Protein AF-A0A6I6S567-F1 (afdb_monomer_lite)

pLDDT: mean 81.54, std 12.17, range [40.81, 93.62]

Radius of gyration: 16.01 Å; chains: 1; bounding box: 32×30×41 Å

Foldseek 3Di:
DAEDFDDPPPDPPVNVVVQCVVCVVHDPLRCLCVPCLVVQGLVVCRVVGDNDDDYDDSVSVVVSVVVSCVVVVDDPVNVVVVVVVPPPPD

Secondary structure (DSSP, 8-state):
-B------PPPPHHHHHHHHHH-TT--HHHHHHHHHGGG--GGGGGGGS-SSSSBPP-HHHHHHHHHHHHHH---HHHHHHHHHHSTT--

Structure (mmCIF, N/CA/C/O backbone):
data_AF-A0A6I6S567-F1
#
_entry.id   AF-A0A6I6S567-F1
#
loop_
_atom_site.group_PDB
_atom_site.id
_atom_site.type_symbol
_atom_site.label_atom_id
_atom_site.label_alt_id
_atom_site.label_comp_id
_atom_site.label_asym_id
_atom_site.label_entity_id
_atom_site.label_seq_id
_atom_site.pdbx_PDB_ins_code
_atom_site.Cartn_x
_atom_site.Cartn_y
_atom_site.Cartn_z
_atom_site.occupancy
_atom_site.B_iso_or_equiv
_atom_site.auth_seq_id
_atom_site.auth_comp_id
_atom_site.auth_asym_id
_atom_site.auth_atom_id
_atom_site.pdbx_PDB_model_num
ATOM 1 N N . MET A 1 1 ? 16.570 0.586 -12.558 1.00 82.44 1 MET A N 1
ATOM 2 C CA . MET A 1 1 ? 15.608 -0.482 -12.215 1.00 82.44 1 MET A CA 1
ATOM 3 C C . MET A 1 1 ? 14.461 -0.391 -13.211 1.00 82.44 1 MET A C 1
ATOM 5 O O . MET A 1 1 ? 14.249 0.715 -13.679 1.00 82.44 1 MET A O 1
ATOM 9 N N . SER A 1 2 ? 13.785 -1.482 -13.563 1.00 89.00 2 SER A N 1
ATOM 10 C CA . SER A 1 2 ? 12.637 -1.508 -14.488 1.00 89.00 2 SER A CA 1
ATOM 11 C C . SER A 1 2 ? 11.376 -1.964 -13.752 1.00 89.00 2 SER A C 1
ATOM 13 O O . SER A 1 2 ? 11.475 -2.761 -12.816 1.00 89.00 2 SER A O 1
ATOM 15 N N . VAL A 1 3 ? 10.204 -1.463 -14.146 1.00 87.81 3 VAL A N 1
ATOM 16 C CA . VAL A 1 3 ? 8.927 -1.980 -13.634 1.00 87.81 3 VAL A CA 1
ATOM 17 C C . VAL A 1 3 ? 8.586 -3.236 -14.411 1.00 87.81 3 VAL A C 1
ATOM 19 O O . VAL A 1 3 ? 8.572 -3.243 -15.639 1.00 87.81 3 VAL A O 1
ATOM 22 N N . GLN A 1 4 ? 8.334 -4.306 -13.676 1.00 81.31 4 GLN A N 1
ATOM 23 C CA . GLN A 1 4 ? 7.726 -5.507 -14.213 1.00 81.31 4 GLN A CA 1
ATOM 24 C C . GLN A 1 4 ? 6.313 -5.513 -13.643 1.00 81.31 4 GLN A C 1
ATOM 26 O O . GLN A 1 4 ? 6.209 -5.625 -12.423 1.00 81.31 4 GLN A O 1
ATOM 31 N N . PRO A 1 5 ? 5.266 -5.323 -14.466 1.00 67.25 5 PRO A N 1
ATOM 32 C CA . PRO A 1 5 ? 3.896 -5.359 -13.983 1.00 67.25 5 PRO A CA 1
ATOM 33 C C . PRO A 1 5 ? 3.663 -6.707 -13.311 1.00 67.25 5 PRO A C 1
ATOM 35 O O . PRO A 1 5 ? 3.729 -7.760 -13.950 1.00 67.25 5 PRO A O 1
ATOM 38 N N . VAL A 1 6 ? 3.498 -6.683 -11.994 1.00 66.56 6 VAL A N 1
ATOM 39 C CA . VAL A 1 6 ? 3.085 -7.852 -11.233 1.00 66.56 6 VAL A CA 1
ATOM 40 C C . VAL A 1 6 ? 1.626 -7.613 -10.925 1.00 66.56 6 VAL A C 1
ATOM 42 O O . VAL A 1 6 ? 1.310 -6.703 -10.161 1.00 66.56 6 VAL A O 1
ATOM 45 N N . GLU A 1 7 ? 0.755 -8.441 -11.502 1.00 63.69 7 GLU A N 1
ATOM 46 C CA . GLU A 1 7 ? -0.645 -8.510 -11.087 1.00 63.69 7 GLU A CA 1
ATOM 47 C C . GLU A 1 7 ? -0.679 -8.515 -9.557 1.00 63.69 7 GLU A C 1
ATOM 49 O O . GLU A 1 7 ? 0.032 -9.334 -8.953 1.00 63.69 7 GLU A O 1
ATOM 54 N N . PRO A 1 8 ? -1.408 -7.589 -8.906 1.00 63.72 8 PRO A N 1
ATOM 55 C CA . PRO A 1 8 ? -1.435 -7.517 -7.459 1.00 63.72 8 PRO A CA 1
ATOM 56 C C . PRO A 1 8 ? -1.934 -8.862 -6.936 1.00 63.72 8 PRO A C 1
ATOM 58 O O . PRO A 1 8 ? -3.123 -9.158 -6.978 1.00 63.72 8 PRO A O 1
ATOM 61 N N . GLY A 1 9 ? -0.990 -9.703 -6.499 1.00 67.12 9 GLY A N 1
ATOM 62 C CA . GLY A 1 9 ? -1.295 -11.073 -6.118 1.00 67.12 9 GLY A CA 1
ATOM 63 C C . GLY A 1 9 ? -2.395 -11.068 -5.071 1.00 67.12 9 GLY A C 1
ATOM 64 O O . GLY A 1 9 ? -2.308 -10.316 -4.093 1.00 67.12 9 GLY A O 1
ATOM 65 N N . GLU A 1 10 ? -3.432 -11.875 -5.299 1.00 76.19 10 GLU A N 1
ATOM 66 C CA . GLU A 1 10 ? -4.549 -11.978 -4.371 1.00 76.19 10 GLU A CA 1
ATOM 67 C C . GLU A 1 10 ? -4.016 -12.231 -2.961 1.00 76.19 10 GLU A C 1
ATOM 69 O O . GLU A 1 10 ? -3.155 -13.088 -2.731 1.00 76.19 10 GLU A O 1
ATOM 74 N N . VAL A 1 11 ? -4.516 -11.454 -2.000 1.00 81.38 11 VAL A N 1
ATOM 75 C CA . VAL A 1 11 ? -4.154 -11.655 -0.600 1.00 81.38 11 VAL A CA 1
ATOM 76 C C . VAL A 1 11 ? -4.634 -13.054 -0.210 1.00 81.38 11 VAL A C 1
ATOM 78 O O . VAL A 1 11 ? -5.836 -13.314 -0.312 1.00 81.38 11 VAL A O 1
ATOM 81 N N . PRO A 1 12 ? -3.746 -13.950 0.266 1.00 90.06 12 PRO A N 1
ATOM 82 C CA . PRO A 1 12 ? -4.151 -15.297 0.632 1.00 90.06 12 PRO A CA 1
ATOM 83 C C . PRO A 1 12 ? -5.326 -15.272 1.610 1.00 90.06 12 PRO A C 1
ATOM 85 O O . PRO A 1 12 ? -5.344 -14.471 2.551 1.00 90.06 12 PRO A O 1
ATOM 88 N N . VAL A 1 13 ? -6.290 -16.177 1.419 1.00 90.12 13 VAL A N 1
ATOM 89 C CA . VAL A 1 13 ? -7.516 -16.260 2.237 1.00 90.12 13 VAL A CA 1
ATOM 90 C C . VAL A 1 13 ? -7.193 -16.278 3.732 1.00 90.12 13 VAL A C 1
ATOM 92 O O . VAL A 1 13 ? -7.863 -15.622 4.531 1.00 90.12 13 VAL A O 1
ATOM 95 N N . GLU A 1 14 ? -6.119 -16.970 4.110 1.00 92.8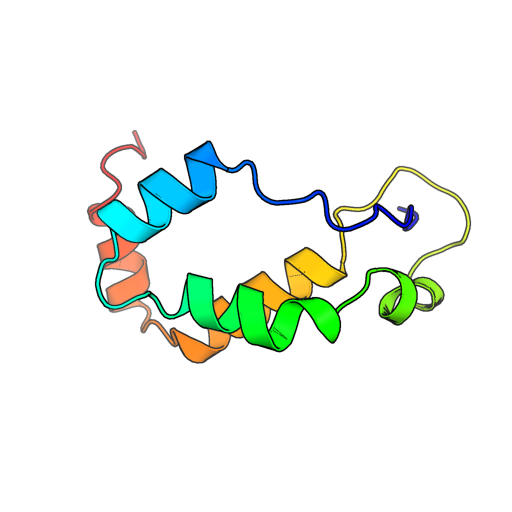1 14 GLU A N 1
ATOM 96 C CA . GLU A 1 14 ? -5.666 -17.046 5.494 1.00 92.81 14 GLU A CA 1
ATOM 97 C C . GLU A 1 14 ? -5.208 -15.686 6.041 1.00 92.81 14 GLU A C 1
ATOM 99 O O . GLU A 1 14 ? -5.580 -15.307 7.150 1.00 92.81 14 GLU A O 1
ATOM 104 N N . THR A 1 15 ? -4.485 -14.892 5.249 1.00 88.94 15 THR A N 1
ATOM 105 C CA . THR A 1 15 ? -4.090 -13.528 5.624 1.00 88.94 15 THR A CA 1
ATOM 106 C C . THR A 1 15 ? -5.312 -12.627 5.789 1.00 88.94 15 THR A C 1
ATOM 108 O O . THR A 1 15 ? -5.362 -11.837 6.731 1.00 88.94 15 THR A O 1
ATOM 111 N N . VAL A 1 16 ? -6.330 -12.768 4.931 1.00 89.44 16 VAL A N 1
ATOM 112 C CA . VAL A 1 16 ? -7.602 -12.040 5.080 1.00 89.44 16 VAL A CA 1
ATOM 113 C C . VAL A 1 16 ? -8.308 -12.442 6.375 1.00 89.44 16 VAL A C 1
ATOM 115 O O . VAL A 1 16 ? -8.770 -11.573 7.116 1.00 89.44 16 VAL A O 1
ATOM 118 N N . ARG A 1 17 ? -8.366 -13.744 6.678 1.00 92.00 17 ARG A N 1
ATOM 119 C CA . ARG A 1 17 ? -8.992 -14.277 7.895 1.00 92.00 17 ARG A CA 1
ATOM 120 C C . ARG A 1 17 ? -8.315 -13.740 9.153 1.00 92.00 17 ARG A C 1
ATOM 122 O O . ARG A 1 17 ? -8.997 -13.199 10.021 1.00 92.00 17 ARG A O 1
ATOM 129 N N . VAL A 1 18 ? -6.987 -13.831 9.223 1.00 93.62 18 VAL A N 1
ATOM 130 C CA . VAL A 1 18 ? -6.194 -13.318 10.349 1.00 93.62 18 VAL A CA 1
ATOM 131 C C . VAL A 1 18 ? -6.352 -11.803 10.481 1.00 93.62 18 VAL A C 1
ATOM 133 O O . VAL A 1 18 ? -6.588 -11.314 11.583 1.00 93.62 18 VAL A O 1
ATOM 136 N N . ALA A 1 19 ? -6.302 -11.053 9.376 1.00 87.12 19 ALA A N 1
ATOM 137 C CA . ALA A 1 19 ? -6.473 -9.602 9.405 1.00 87.12 19 ALA A CA 1
ATOM 138 C C . ALA A 1 19 ? -7.863 -9.189 9.917 1.00 87.12 19 ALA A C 1
ATOM 140 O O . ALA A 1 19 ? -7.966 -8.275 10.731 1.00 87.12 19 ALA A O 1
ATOM 141 N N . ARG A 1 20 ? -8.930 -9.882 9.499 1.00 88.31 20 ARG A N 1
ATOM 142 C CA . ARG A 1 20 ? -10.294 -9.632 9.996 1.00 88.31 20 ARG A CA 1
ATOM 143 C C . ARG A 1 20 ? -10.452 -9.996 11.472 1.00 88.31 20 ARG A C 1
ATOM 145 O O . ARG A 1 20 ? -11.139 -9.280 12.191 1.00 88.31 20 ARG A O 1
ATOM 152 N N . ALA A 1 21 ? -9.812 -11.072 11.930 1.00 91.69 21 ALA A N 1
ATOM 153 C CA . ALA A 1 21 ? -9.824 -11.458 13.340 1.00 91.69 21 ALA A CA 1
ATOM 154 C C . ALA A 1 21 ? -9.051 -10.465 14.228 1.00 91.69 21 ALA A C 1
ATOM 156 O O . ALA A 1 21 ? -9.527 -10.109 15.303 1.00 91.69 21 ALA A O 1
ATOM 157 N N . ALA A 1 22 ? -7.888 -9.987 13.772 1.00 89.19 22 ALA A N 1
ATOM 158 C CA . ALA A 1 22 ? -7.070 -9.009 14.492 1.00 89.19 22 ALA A CA 1
ATOM 159 C C . ALA A 1 22 ? -7.681 -7.595 14.479 1.00 89.19 22 ALA A C 1
ATOM 161 O O . ALA A 1 22 ? -7.548 -6.850 15.449 1.00 89.19 22 ALA A O 1
ATOM 162 N N . PHE A 1 23 ? -8.377 -7.232 13.397 1.00 88.50 23 PHE A N 1
ATOM 163 C CA . PHE A 1 23 ? -9.019 -5.930 13.211 1.00 88.50 23 PHE A CA 1
ATOM 164 C C . PHE A 1 23 ? -10.518 -6.098 12.896 1.00 88.50 23 PHE A C 1
ATOM 166 O O . PHE A 1 23 ? -10.945 -5.831 11.771 1.00 88.50 23 PHE A O 1
ATOM 173 N N . PRO A 1 24 ? -11.359 -6.498 13.872 1.00 85.25 24 PRO A N 1
ATOM 174 C CA . PRO A 1 24 ? -12.777 -6.807 13.638 1.00 85.25 24 PRO A CA 1
ATOM 175 C C . PRO A 1 24 ? -13.615 -5.594 13.208 1.00 85.25 24 PRO A C 1
ATOM 177 O O . PRO A 1 24 ? -14.660 -5.752 12.584 1.00 85.25 24 PRO A O 1
ATOM 180 N N . LYS A 1 25 ? -13.153 -4.374 13.509 1.00 86.81 25 LYS A N 1
ATOM 181 C CA . LYS A 1 25 ? -13.750 -3.109 13.038 1.00 86.81 25 LYS A CA 1
ATOM 182 C C . LYS A 1 25 ? -13.081 -2.571 11.761 1.00 86.81 25 LYS A C 1
ATOM 184 O O . LYS A 1 25 ? -13.355 -1.446 11.352 1.00 86.81 25 LYS A O 1
ATOM 189 N N . GLY A 1 26 ? -12.184 -3.350 11.159 1.00 85.75 26 GLY A N 1
ATOM 190 C CA . GLY A 1 26 ? -11.266 -2.909 10.114 1.00 85.75 26 GLY A CA 1
ATOM 191 C C . GLY A 1 26 ? -10.084 -2.102 10.660 1.00 85.75 26 GLY A C 1
ATOM 192 O O . GLY A 1 26 ? -9.989 -1.799 11.850 1.00 85.75 26 GLY A O 1
ATOM 193 N N . SER A 1 27 ? -9.164 -1.750 9.766 1.00 87.88 27 SER A N 1
ATOM 194 C CA . SER A 1 27 ? -8.046 -0.844 10.039 1.00 87.88 27 SER A CA 1
ATOM 195 C C . SER A 1 27 ? -7.911 0.169 8.904 1.00 87.88 27 SER A C 1
ATOM 197 O O . SER A 1 27 ? -8.462 -0.020 7.816 1.00 87.88 27 SER A O 1
ATOM 199 N N . LEU A 1 28 ? -7.202 1.275 9.147 1.00 86.12 28 LEU A N 1
ATOM 200 C CA . LEU A 1 28 ? -6.896 2.239 8.088 1.00 86.12 28 LEU A CA 1
ATOM 201 C C . LEU A 1 28 ? -6.119 1.571 6.946 1.00 86.12 28 LEU A C 1
ATOM 203 O O . LEU A 1 28 ? -6.483 1.761 5.795 1.00 86.12 28 LEU A O 1
ATOM 207 N N . ALA A 1 29 ? -5.138 0.725 7.267 1.00 85.75 29 ALA A N 1
ATOM 208 C CA . ALA A 1 29 ? -4.364 -0.023 6.281 1.00 85.75 29 ALA A CA 1
ATOM 209 C C . ALA A 1 29 ? -5.234 -0.936 5.400 1.00 85.75 29 ALA A C 1
ATOM 211 O O . ALA A 1 29 ? -5.042 -0.973 4.189 1.00 85.75 29 ALA A O 1
ATOM 212 N N . ILE A 1 30 ? -6.217 -1.634 5.987 1.00 88.88 30 ILE A N 1
ATOM 213 C CA . ILE A 1 30 ? -7.160 -2.473 5.229 1.00 88.88 30 ILE A CA 1
ATOM 214 C C . ILE A 1 30 ? -8.009 -1.607 4.292 1.00 88.88 30 ILE A C 1
ATOM 216 O O . ILE A 1 30 ? -8.111 -1.927 3.116 1.00 88.88 30 ILE A O 1
ATOM 220 N N . ARG A 1 31 ? -8.551 -0.482 4.776 1.00 88.69 31 ARG A N 1
ATOM 221 C CA . ARG A 1 31 ? -9.373 0.425 3.953 1.00 88.69 31 ARG A CA 1
ATOM 222 C C . ARG A 1 31 ? -8.575 1.091 2.833 1.00 88.69 31 ARG A C 1
ATOM 224 O O . ARG A 1 31 ? -9.032 1.117 1.704 1.00 88.69 31 ARG A O 1
ATOM 231 N N . VAL A 1 32 ? -7.376 1.594 3.131 1.00 88.00 32 VAL A N 1
ATOM 232 C CA . VAL A 1 32 ? -6.472 2.187 2.131 1.00 88.00 32 VAL A CA 1
ATOM 233 C C . VAL A 1 32 ? -6.146 1.170 1.046 1.00 88.00 32 VAL A C 1
ATOM 235 O O . VAL A 1 32 ? -6.217 1.500 -0.131 1.00 88.00 32 VAL A O 1
ATOM 238 N N . ARG A 1 33 ? -5.832 -0.073 1.422 1.00 86.94 33 ARG A N 1
ATOM 239 C CA . ARG A 1 33 ? -5.599 -1.134 0.444 1.00 86.94 33 ARG A CA 1
ATOM 240 C C . ARG A 1 33 ? -6.853 -1.409 -0.388 1.00 86.94 33 ARG A C 1
ATOM 242 O O . ARG A 1 33 ? -6.759 -1.392 -1.603 1.00 86.94 33 ARG A O 1
ATOM 249 N N . ASP A 1 34 ? -7.991 -1.674 0.243 1.00 87.88 34 ASP A N 1
ATOM 250 C CA . ASP A 1 34 ? -9.183 -2.149 -0.468 1.00 87.88 34 ASP A CA 1
ATOM 251 C C . ASP A 1 34 ? -9.782 -1.062 -1.388 1.00 87.88 34 ASP A C 1
ATOM 253 O O . ASP A 1 34 ? -10.255 -1.382 -2.474 1.00 87.88 34 ASP A O 1
ATOM 257 N N . GLU A 1 35 ? -9.698 0.216 -1.001 1.00 89.75 35 GLU A N 1
ATOM 258 C CA . GLU A 1 35 ? -10.269 1.339 -1.762 1.00 89.75 35 GLU A CA 1
ATOM 259 C C . GLU A 1 35 ? -9.283 1.969 -2.757 1.00 89.75 35 GLU A C 1
ATOM 261 O O . GLU A 1 35 ? -9.682 2.398 -3.837 1.00 89.75 35 GLU A O 1
ATOM 266 N N . LEU A 1 36 ? -7.993 2.069 -2.404 1.00 89.50 36 LEU A N 1
ATOM 267 C CA . LEU A 1 36 ? -7.018 2.816 -3.208 1.00 89.50 36 LEU A CA 1
ATOM 268 C C . LEU A 1 36 ? -6.092 1.925 -4.033 1.00 89.50 36 LEU A C 1
ATOM 270 O O . LEU A 1 36 ? -5.514 2.424 -4.994 1.00 89.50 36 LEU A O 1
ATOM 274 N N . ALA A 1 37 ? -5.929 0.634 -3.712 1.00 86.94 37 ALA A N 1
ATOM 275 C CA . ALA A 1 37 ? -5.052 -0.233 -4.508 1.00 86.94 37 ALA A CA 1
ATOM 276 C C . ALA A 1 37 ? -5.422 -0.298 -5.997 1.00 86.94 37 ALA A C 1
ATOM 278 O O . ALA A 1 37 ? -4.497 -0.250 -6.806 1.00 86.94 37 ALA A O 1
ATOM 279 N N . PRO A 1 38 ? -6.713 -0.315 -6.391 1.00 88.94 38 PRO A N 1
ATOM 280 C CA . PRO A 1 38 ? -7.085 -0.290 -7.806 1.00 88.94 38 PRO A CA 1
ATOM 281 C C . PRO A 1 38 ? -6.649 0.981 -8.552 1.00 88.94 38 PRO A C 1
ATOM 283 O O . PRO A 1 38 ? -6.585 0.967 -9.774 1.00 88.94 38 PRO A O 1
ATOM 286 N N . LEU A 1 39 ? -6.367 2.078 -7.837 1.00 89.44 39 LEU A N 1
ATOM 287 C CA . LEU A 1 39 ? -5.942 3.356 -8.424 1.00 89.44 39 LEU A CA 1
ATOM 288 C C . LEU A 1 39 ? -4.427 3.440 -8.644 1.00 89.44 39 LEU A C 1
ATOM 290 O O . LEU A 1 39 ? -3.958 4.336 -9.337 1.00 89.44 39 LEU A O 1
ATOM 294 N N . PHE A 1 40 ? -3.661 2.544 -8.022 1.00 88.88 40 PHE A N 1
ATOM 295 C CA . PHE A 1 40 ? -2.203 2.544 -8.054 1.00 88.88 40 PHE A CA 1
ATOM 296 C C . PHE A 1 40 ? -1.695 1.234 -8.657 1.00 88.88 40 PHE A C 1
ATOM 298 O O . PHE A 1 40 ? -0.932 0.513 -8.017 1.00 88.88 40 PHE A O 1
ATOM 305 N N . GLY A 1 41 ? -2.143 0.913 -9.874 1.00 88.69 41 GLY A N 1
ATOM 306 C CA . GLY A 1 41 ? -1.536 -0.151 -10.680 1.00 88.69 41 GLY A CA 1
ATOM 307 C C . GLY A 1 41 ? -0.085 0.190 -11.020 1.00 88.69 41 GLY A C 1
ATOM 308 O O . GLY A 1 41 ? 0.267 1.365 -11.128 1.00 88.69 41 GLY A O 1
ATOM 309 N N . ASP A 1 42 ? 0.776 -0.816 -11.170 1.00 89.38 42 ASP A N 1
ATOM 310 C CA . ASP A 1 42 ? 2.189 -0.588 -11.500 1.00 89.38 42 ASP A CA 1
ATOM 311 C C . ASP A 1 42 ? 2.352 0.040 -12.903 1.00 89.38 42 ASP A C 1
ATOM 313 O O . ASP A 1 42 ? 3.333 0.740 -13.164 1.00 89.38 42 ASP A O 1
ATOM 317 N N . GLU A 1 43 ? 1.363 -0.152 -13.778 1.00 89.31 43 GLU A N 1
ATOM 318 C CA . GLU A 1 43 ? 1.260 0.408 -15.127 1.00 89.31 43 GLU A CA 1
ATOM 319 C C . GLU A 1 43 ? 1.204 1.939 -15.119 1.00 89.31 43 GLU A C 1
ATOM 321 O O . GLU A 1 43 ? 1.844 2.574 -15.956 1.00 89.31 43 GLU A O 1
ATOM 326 N N . GLU A 1 44 ? 0.530 2.536 -14.130 1.00 90.81 44 GLU A N 1
ATOM 327 C CA . GLU A 1 44 ? 0.422 3.996 -13.965 1.00 90.81 44 GLU A CA 1
ATOM 328 C C . GLU A 1 44 ? 1.787 4.657 -13.695 1.00 90.81 44 GLU A C 1
ATOM 330 O O . GLU A 1 44 ? 1.951 5.869 -13.825 1.00 90.81 44 GLU A O 1
ATOM 335 N N . PHE A 1 45 ? 2.794 3.860 -13.326 1.00 90.00 45 PHE A N 1
ATOM 336 C CA . PHE A 1 45 ? 4.150 4.320 -13.041 1.00 90.00 45 PHE A CA 1
ATOM 337 C C . PHE A 1 45 ? 5.163 3.900 -14.107 1.00 90.00 45 PHE A C 1
ATOM 339 O O . PHE A 1 45 ? 6.338 4.247 -13.969 1.00 90.00 45 PHE A O 1
ATOM 346 N N . ALA A 1 46 ? 4.759 3.163 -15.148 1.00 89.94 46 ALA A N 1
ATOM 347 C CA . ALA A 1 46 ? 5.680 2.559 -16.113 1.00 89.94 46 ALA A CA 1
ATOM 348 C C . ALA A 1 46 ? 6.615 3.595 -16.764 1.00 89.94 46 ALA A C 1
ATOM 350 O O . ALA A 1 46 ? 7.821 3.364 -16.858 1.00 89.94 46 ALA A O 1
ATOM 351 N N . ASP A 1 47 ? 6.084 4.771 -17.102 1.00 92.00 47 ASP A N 1
ATOM 352 C CA . ASP A 1 47 ? 6.826 5.861 -17.748 1.00 92.00 47 ASP A CA 1
ATOM 353 C C . ASP A 1 47 ? 7.887 6.517 -16.843 1.00 92.00 47 ASP A C 1
ATOM 355 O O . ASP A 1 47 ? 8.764 7.237 -17.324 1.00 92.00 47 ASP A O 1
ATOM 359 N N . LEU A 1 48 ? 7.851 6.261 -15.529 1.00 92.12 48 LEU A N 1
ATOM 360 C CA . LEU A 1 48 ? 8.850 6.759 -14.575 1.00 92.12 48 LEU A CA 1
ATOM 361 C C . LEU A 1 48 ? 10.096 5.867 -14.497 1.00 92.12 48 LEU A C 1
ATOM 363 O O . LEU A 1 48 ? 11.072 6.226 -13.830 1.00 92.12 48 LEU A O 1
ATOM 367 N N . PHE A 1 49 ? 10.080 4.703 -15.151 1.00 90.56 49 PHE A N 1
ATOM 368 C CA . PHE A 1 49 ? 11.170 3.738 -15.109 1.00 90.56 49 PHE A CA 1
ATOM 369 C C . PHE A 1 49 ? 11.713 3.450 -16.513 1.00 90.56 49 PHE A C 1
ATOM 371 O O . PHE A 1 49 ? 10.966 3.395 -17.486 1.00 90.56 49 PHE A O 1
ATOM 378 N N . PRO A 1 50 ? 13.030 3.222 -16.657 1.00 90.69 50 PRO A N 1
ATOM 379 C CA . PRO A 1 50 ? 13.583 2.757 -17.919 1.00 90.69 50 PRO A CA 1
ATOM 380 C C . PRO A 1 50 ? 13.017 1.377 -18.277 1.00 90.69 50 PRO A C 1
ATOM 382 O O . PRO A 1 50 ? 12.888 0.505 -17.415 1.00 90.69 50 PRO A O 1
ATOM 385 N N . ALA A 1 51 ? 12.791 1.146 -19.572 1.00 86.38 51 ALA A N 1
ATOM 386 C CA . ALA A 1 51 ? 12.255 -0.115 -20.093 1.00 86.38 51 ALA A CA 1
ATOM 387 C C . ALA A 1 51 ? 13.134 -1.351 -19.794 1.00 86.38 51 ALA A C 1
ATOM 389 O O . ALA A 1 51 ? 12.682 -2.484 -19.925 1.00 86.38 51 ALA A O 1
ATOM 390 N N . TRP A 1 52 ? 14.394 -1.149 -19.388 1.00 87.12 52 TRP A N 1
ATOM 391 C CA . TRP A 1 52 ? 15.367 -2.211 -19.136 1.00 87.12 52 TRP A CA 1
ATOM 392 C C . TRP A 1 52 ? 16.116 -1.958 -17.826 1.00 87.12 52 TRP A C 1
ATOM 394 O O . TRP A 1 52 ? 16.440 -0.822 -17.471 1.00 87.12 52 TRP A O 1
ATOM 404 N N . GLY A 1 53 ? 16.439 -3.034 -17.108 1.00 87.94 53 GLY A N 1
ATOM 405 C CA . GLY A 1 53 ? 17.235 -2.989 -15.881 1.00 87.94 53 GLY A CA 1
ATOM 406 C C . GLY A 1 53 ? 16.741 -3.969 -14.822 1.00 87.94 53 GLY A C 1
ATOM 407 O O . GLY A 1 53 ? 15.763 -4.679 -15.035 1.00 87.94 53 GLY A O 1
ATOM 408 N N . LYS A 1 54 ? 17.416 -3.996 -13.664 1.00 88.81 54 LYS A N 1
ATOM 409 C CA . LYS A 1 54 ? 17.020 -4.835 -12.517 1.00 88.81 54 LYS A CA 1
ATOM 410 C C . LYS A 1 54 ? 15.570 -4.546 -12.092 1.00 88.81 54 LYS A C 1
ATOM 412 O O . LYS A 1 54 ? 15.224 -3.365 -12.098 1.00 88.81 54 LYS A O 1
ATOM 417 N N . PRO A 1 55 ? 14.776 -5.545 -11.679 1.00 87.25 55 PRO A N 1
ATOM 418 C CA . PRO A 1 55 ? 13.406 -5.320 -11.225 1.00 87.25 55 PRO A CA 1
ATOM 419 C C . PRO A 1 55 ? 13.338 -4.268 -10.115 1.00 87.25 55 PRO A C 1
ATOM 421 O O . PRO A 1 55 ? 14.139 -4.289 -9.176 1.00 87.25 55 PRO A O 1
ATOM 424 N N . ALA A 1 56 ? 12.420 -3.320 -10.260 1.00 87.88 56 ALA A N 1
ATOM 425 C CA . ALA A 1 56 ? 12.052 -2.383 -9.215 1.00 87.88 56 ALA A CA 1
ATOM 426 C C . ALA A 1 56 ? 11.142 -3.070 -8.187 1.00 87.88 56 ALA A C 1
ATOM 428 O O . ALA A 1 56 ? 10.534 -4.107 -8.449 1.00 87.88 56 ALA A O 1
ATOM 429 N N . TRP A 1 57 ? 11.029 -2.461 -7.010 1.00 88.50 57 TRP A N 1
ATOM 430 C CA . TRP A 1 57 ? 9.902 -2.746 -6.125 1.00 88.50 57 TRP A CA 1
ATOM 431 C C . TRP A 1 57 ? 8.593 -2.301 -6.799 1.00 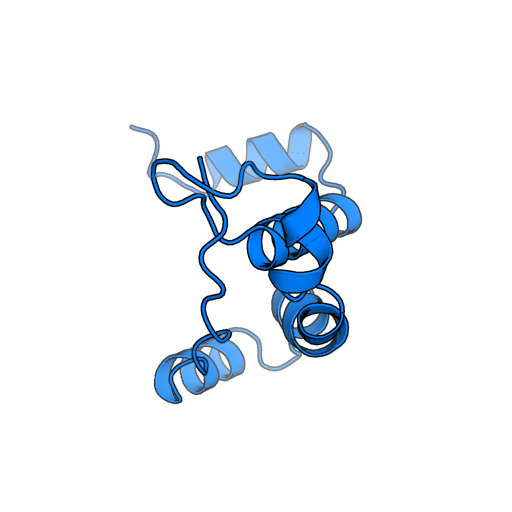88.50 57 TRP A C 1
ATOM 433 O O . TRP A 1 57 ? 8.645 -1.304 -7.518 1.00 88.50 57 TRP A O 1
ATOM 443 N N . PRO A 1 58 ? 7.446 -2.962 -6.541 1.00 88.94 58 PRO A N 1
ATOM 444 C CA . PRO A 1 58 ? 6.156 -2.592 -7.135 1.00 88.94 58 PRO A CA 1
ATOM 445 C C . PRO A 1 58 ? 5.778 -1.136 -6.791 1.00 88.94 58 PRO A C 1
ATOM 447 O O . PRO A 1 58 ? 5.482 -0.858 -5.617 1.00 88.94 58 PRO A O 1
ATOM 450 N N . PRO A 1 59 ? 5.851 -0.182 -7.741 1.00 90.38 59 PRO A N 1
ATOM 451 C CA . PRO A 1 59 ? 5.651 1.238 -7.451 1.00 90.38 59 PRO A CA 1
ATOM 452 C C . PRO A 1 59 ? 4.241 1.549 -6.940 1.00 90.38 59 PRO A C 1
ATOM 454 O O . PRO A 1 59 ? 4.099 2.372 -6.034 1.00 90.38 59 PRO A O 1
ATOM 457 N N . GLY A 1 60 ? 3.222 0.830 -7.410 1.00 90.12 60 GLY A N 1
ATOM 458 C CA . GLY 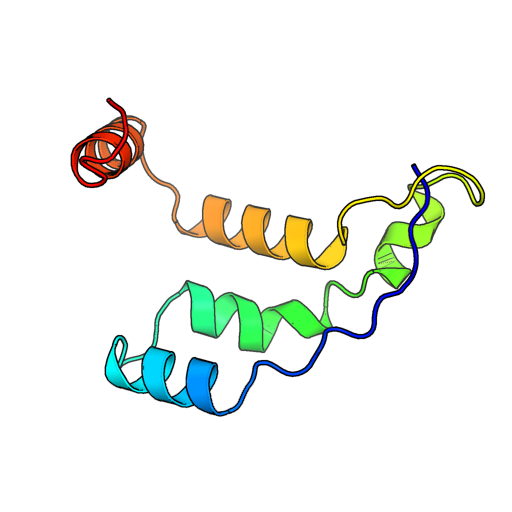A 1 60 ? 1.851 0.958 -6.934 1.00 90.12 60 GLY A CA 1
ATOM 459 C C . GLY A 1 60 ? 1.697 0.622 -5.451 1.00 90.12 60 GLY A C 1
ATOM 460 O O . GLY A 1 60 ? 1.100 1.365 -4.666 1.00 90.12 60 GLY A O 1
ATOM 461 N N . ARG A 1 61 ? 2.358 -0.454 -5.006 1.00 88.50 61 ARG A N 1
ATOM 462 C CA . ARG A 1 61 ? 2.406 -0.825 -3.582 1.00 88.50 61 ARG A CA 1
ATOM 463 C C . ARG A 1 61 ? 3.143 0.219 -2.749 1.00 88.50 61 ARG A C 1
ATOM 465 O O . ARG A 1 61 ? 2.725 0.503 -1.627 1.00 88.50 61 ARG A O 1
ATOM 472 N N . LEU A 1 62 ? 4.234 0.781 -3.268 1.00 90.75 62 LEU A N 1
ATOM 473 C CA . LEU A 1 62 ? 4.958 1.846 -2.575 1.00 90.75 62 LEU A CA 1
ATOM 474 C C . LEU A 1 62 ? 4.097 3.107 -2.437 1.00 90.75 62 LEU A C 1
ATOM 476 O O . LEU A 1 62 ? 4.075 3.693 -1.356 1.00 90.75 62 LEU A O 1
ATOM 480 N N . ALA A 1 63 ? 3.331 3.478 -3.465 1.00 91.56 63 ALA A N 1
ATOM 481 C CA . ALA A 1 63 ? 2.392 4.596 -3.398 1.00 91.56 63 ALA A CA 1
ATOM 482 C C . ALA A 1 63 ? 1.340 4.396 -2.293 1.00 91.56 63 ALA A C 1
ATOM 484 O O . ALA A 1 63 ? 1.124 5.297 -1.482 1.00 91.56 63 ALA A O 1
ATOM 485 N N . LEU A 1 64 ? 0.764 3.195 -2.167 1.00 90.31 64 LEU A N 1
ATOM 486 C CA . LEU A 1 64 ? -0.164 2.870 -1.074 1.00 90.31 64 LEU A CA 1
ATOM 487 C C . LEU A 1 64 ? 0.470 3.005 0.314 1.00 90.31 64 LEU A C 1
ATOM 489 O O . LEU A 1 64 ? -0.165 3.521 1.234 1.00 90.31 64 LEU A O 1
ATOM 493 N N . VAL A 1 65 ? 1.720 2.560 0.475 1.00 89.19 65 VAL A N 1
ATOM 494 C CA . VAL A 1 65 ? 2.461 2.712 1.738 1.00 89.19 65 VAL A CA 1
ATOM 495 C C . VAL A 1 65 ? 2.686 4.188 2.056 1.00 89.19 65 VAL A C 1
ATOM 497 O O . VAL A 1 65 ? 2.535 4.589 3.209 1.00 89.19 65 VAL A O 1
ATOM 500 N N . LEU A 1 66 ? 3.000 5.008 1.050 1.00 90.25 66 LEU A N 1
ATOM 501 C CA . LEU A 1 66 ? 3.161 6.451 1.221 1.00 90.25 66 LEU A CA 1
ATOM 502 C C . LEU A 1 66 ? 1.845 7.130 1.616 1.00 90.25 66 LEU A C 1
ATOM 504 O O . LEU A 1 66 ? 1.849 7.946 2.535 1.00 90.25 66 LEU A O 1
ATOM 508 N N . VAL A 1 67 ? 0.721 6.764 0.992 1.00 89.62 67 VAL A N 1
ATOM 509 C CA . VAL A 1 67 ? -0.607 7.274 1.369 1.00 89.62 67 VAL A CA 1
ATOM 510 C C . VAL A 1 67 ? -0.962 6.861 2.792 1.00 89.62 67 VAL A C 1
ATOM 512 O O . VAL A 1 67 ? -1.350 7.710 3.590 1.00 89.62 67 VAL A O 1
ATOM 515 N N . LEU A 1 68 ? -0.787 5.584 3.141 1.00 87.44 68 LEU A N 1
ATOM 516 C CA . LEU A 1 68 ? -1.031 5.104 4.500 1.00 87.44 68 LEU A CA 1
ATOM 517 C C . LEU A 1 68 ? -0.186 5.888 5.507 1.00 87.44 68 LEU A C 1
ATOM 519 O O . LEU A 1 68 ? -0.721 6.400 6.483 1.00 87.44 68 LEU A O 1
ATOM 523 N N . ARG A 1 69 ? 1.110 6.058 5.227 1.00 85.25 69 ARG A N 1
ATOM 524 C CA . ARG A 1 69 ? 2.026 6.828 6.069 1.00 85.25 69 ARG A CA 1
ATOM 525 C C . ARG A 1 69 ? 1.600 8.290 6.210 1.00 85.25 69 ARG A C 1
ATOM 527 O O . ARG A 1 69 ? 1.699 8.844 7.303 1.00 85.25 69 ARG A O 1
ATOM 534 N N . PHE A 1 70 ? 1.157 8.912 5.121 1.00 83.88 70 PHE A N 1
ATOM 535 C CA . PHE A 1 70 ? 0.677 10.290 5.114 1.00 83.88 70 PHE A CA 1
ATOM 536 C C . PHE A 1 70 ? -0.585 10.446 5.968 1.00 83.88 70 PHE A C 1
ATOM 538 O O . PHE A 1 70 ? -0.641 11.333 6.816 1.00 83.88 70 PHE A O 1
ATOM 545 N N . VAL A 1 71 ? -1.568 9.558 5.793 1.00 82.62 71 VAL A N 1
ATOM 546 C CA . VAL A 1 71 ? -2.837 9.599 6.537 1.00 82.62 71 VAL A CA 1
ATOM 547 C C . VAL A 1 71 ? -2.643 9.237 8.009 1.00 82.62 71 VAL A C 1
ATOM 549 O O . VAL A 1 71 ? -3.311 9.803 8.870 1.00 82.62 71 VAL A O 1
ATOM 552 N N . GLU A 1 72 ? -1.722 8.325 8.324 1.00 80.00 72 GLU A N 1
ATOM 553 C CA . GLU A 1 72 ? -1.358 8.021 9.711 1.00 80.00 72 GLU A CA 1
ATOM 554 C C . GLU A 1 72 ? -0.722 9.224 10.420 1.00 80.00 72 GLU A C 1
ATOM 556 O O . GLU A 1 72 ? -0.810 9.307 11.644 1.00 80.00 72 GLU A O 1
ATOM 561 N N . GLY A 1 73 ? -0.091 10.140 9.669 1.00 69.81 73 GLY A N 1
ATOM 562 C CA . GLY A 1 73 ? 0.463 11.406 10.151 1.00 69.81 73 GLY A CA 1
ATOM 563 C C . GLY A 1 73 ? 1.193 11.334 11.496 1.00 69.81 73 GLY A C 1
ATOM 564 O O . GLY A 1 73 ? 0.952 12.204 12.337 1.00 69.81 73 GLY A O 1
ATOM 565 N N . PRO A 1 74 ? 2.032 10.315 11.775 1.00 67.56 74 PRO A N 1
ATOM 566 C CA . PRO A 1 74 ? 2.547 10.171 13.117 1.00 67.56 74 PRO A CA 1
ATOM 567 C C . PRO A 1 74 ? 3.566 11.268 13.373 1.00 67.56 74 PRO A C 1
ATOM 569 O O . PRO A 1 74 ? 4.534 11.443 12.630 1.00 67.56 74 PRO A O 1
ATOM 572 N N . THR A 1 75 ? 3.337 11.987 14.463 1.00 62.78 75 THR A N 1
ATOM 573 C CA . THR A 1 75 ? 4.316 12.915 15.026 1.00 62.78 75 THR A CA 1
ATOM 574 C C . THR A 1 75 ? 5.619 12.166 15.316 1.00 62.78 75 THR A C 1
ATOM 576 O O . THR A 1 75 ? 5.596 10.959 15.579 1.00 62.78 75 THR A O 1
ATOM 579 N N . ASP A 1 76 ? 6.759 12.861 15.332 1.00 66.75 76 ASP A N 1
ATOM 580 C CA . ASP A 1 76 ? 8.061 12.261 15.682 1.00 66.75 76 ASP A CA 1
ATOM 581 C C . ASP A 1 76 ? 7.993 11.433 16.976 1.00 66.75 76 ASP A C 1
ATOM 583 O O . ASP A 1 76 ? 8.637 10.393 17.107 1.00 66.75 76 ASP A O 1
ATOM 587 N N . ARG A 1 77 ? 7.116 11.836 17.903 1.00 57.97 77 ARG A N 1
ATOM 588 C CA . ARG A 1 77 ? 6.805 11.107 19.132 1.00 57.97 77 ARG A CA 1
ATOM 589 C C . ARG A 1 77 ? 6.127 9.754 18.892 1.00 57.97 77 ARG A C 1
ATOM 591 O O . ARG A 1 77 ? 6.528 8.774 19.504 1.00 57.97 77 ARG A O 1
ATOM 598 N N . GLN A 1 78 ? 5.126 9.675 18.022 1.00 67.62 78 GLN A N 1
ATOM 599 C CA . GLN A 1 78 ? 4.457 8.410 17.687 1.00 67.62 78 GLN A CA 1
ATOM 600 C C . GLN A 1 78 ? 5.368 7.486 16.876 1.00 67.62 78 GLN A C 1
ATOM 602 O O . GLN A 1 78 ? 5.320 6.273 17.056 1.00 67.62 78 GLN A O 1
ATOM 607 N N . ALA A 1 79 ? 6.237 8.043 16.026 1.00 64.69 79 ALA A N 1
ATOM 608 C CA . ALA A 1 79 ? 7.271 7.267 15.347 1.00 64.69 79 ALA A CA 1
ATOM 609 C C . ALA A 1 79 ? 8.287 6.690 16.351 1.00 64.69 79 ALA A C 1
ATOM 611 O O . ALA A 1 79 ? 8.588 5.498 16.298 1.00 64.69 79 ALA A O 1
ATOM 612 N N . ALA A 1 80 ? 8.746 7.495 17.314 1.00 66.19 80 ALA A N 1
ATOM 613 C CA . ALA A 1 80 ? 9.627 7.044 18.390 1.00 66.19 80 ALA A CA 1
ATOM 614 C C . ALA A 1 80 ? 8.953 6.008 19.309 1.00 66.19 80 ALA A C 1
ATOM 616 O O . ALA A 1 80 ? 9.578 5.021 19.694 1.00 66.19 80 ALA A O 1
ATOM 617 N N . GLU A 1 81 ? 7.670 6.182 19.633 1.00 67.44 81 GLU A N 1
ATOM 618 C CA . GLU A 1 81 ? 6.901 5.205 20.410 1.00 67.44 81 GLU A CA 1
ATOM 619 C C . GLU A 1 81 ? 6.664 3.905 19.630 1.00 67.44 81 GLU A C 1
ATOM 621 O O . GLU A 1 81 ? 6.749 2.832 20.220 1.00 67.44 81 GLU A O 1
ATOM 626 N N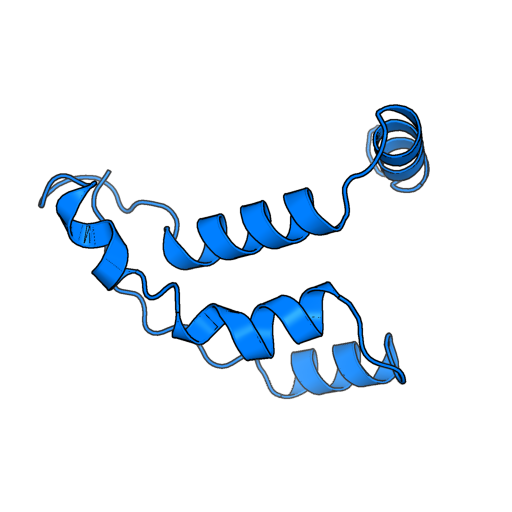 . ALA A 1 82 ? 6.464 3.961 18.310 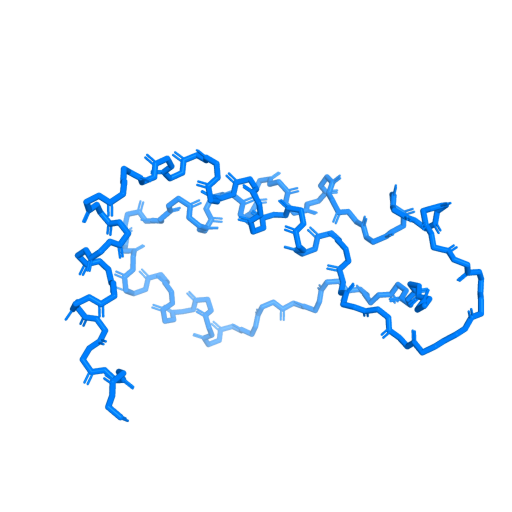1.00 64.00 82 ALA A N 1
ATOM 627 C CA . ALA A 1 82 ? 6.362 2.772 17.465 1.00 64.00 82 ALA A CA 1
ATOM 628 C C . ALA A 1 82 ? 7.688 1.995 17.377 1.00 64.00 82 ALA A C 1
ATOM 630 O O . ALA A 1 82 ? 7.668 0.766 17.413 1.00 64.00 82 ALA A O 1
ATOM 631 N N . VAL A 1 83 ? 8.833 2.691 17.314 1.00 63.22 83 VAL A N 1
ATOM 632 C CA . VAL A 1 83 ? 10.172 2.073 17.412 1.00 63.22 83 VAL A CA 1
ATOM 633 C C . VAL A 1 83 ? 10.387 1.459 18.796 1.00 63.22 83 VAL A C 1
ATOM 635 O O . VAL A 1 83 ? 10.911 0.361 18.899 1.00 63.22 83 VAL A O 1
ATOM 638 N N . ARG A 1 84 ? 9.929 2.121 19.864 1.00 61.28 84 ARG A N 1
ATOM 639 C CA . ARG A 1 84 ? 10.028 1.609 21.240 1.00 61.28 84 ARG A CA 1
ATOM 640 C C . ARG A 1 84 ? 9.112 0.408 21.509 1.00 61.28 84 ARG A C 1
ATOM 642 O O . ARG A 1 84 ? 9.466 -0.454 22.305 1.00 61.28 84 ARG A O 1
ATOM 649 N N . ALA A 1 85 ? 7.931 0.372 20.893 1.00 64.56 85 ALA A N 1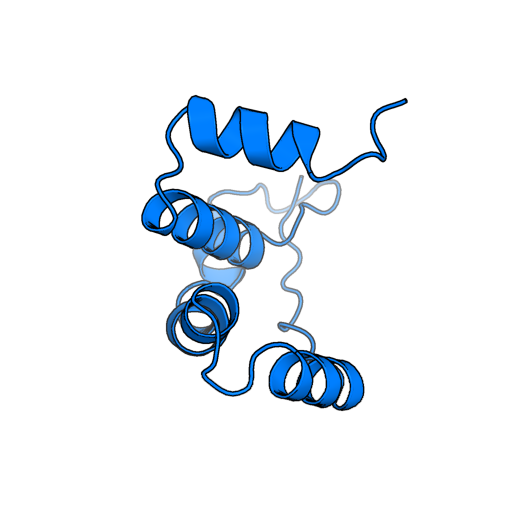
ATOM 650 C CA . ALA A 1 85 ? 6.962 -0.717 21.028 1.00 64.56 85 ALA A CA 1
ATOM 651 C C . ALA A 1 85 ? 7.374 -1.971 20.241 1.00 64.56 85 ALA A C 1
ATOM 653 O O . ALA A 1 85 ? 7.008 -3.083 20.619 1.00 64.56 85 ALA A O 1
ATOM 654 N N . ARG A 1 86 ? 8.157 -1.794 19.172 1.00 57.56 86 ARG A N 1
ATOM 655 C CA . ARG A 1 86 ? 8.860 -2.864 18.464 1.00 57.56 86 ARG A CA 1
ATOM 656 C C . ARG A 1 86 ? 10.174 -3.149 19.194 1.00 57.56 86 ARG A C 1
ATOM 658 O O . ARG A 1 86 ? 11.229 -2.649 18.817 1.00 57.56 86 ARG A O 1
ATOM 665 N N . GLY A 1 87 ? 10.094 -3.902 20.293 1.00 55.09 87 GLY A N 1
ATOM 666 C CA . GLY A 1 87 ? 11.227 -4.341 21.126 1.00 55.09 87 GLY A CA 1
ATOM 667 C C . GLY A 1 87 ? 12.242 -5.270 20.435 1.00 55.09 87 GLY A C 1
ATOM 668 O O . GLY A 1 87 ? 12.872 -6.086 21.097 1.00 55.09 87 GLY A O 1
ATOM 669 N N . ASP A 1 88 ? 12.375 -5.162 19.119 1.00 61.50 88 ASP A N 1
ATOM 670 C CA . ASP A 1 88 ? 13.144 -6.002 18.208 1.00 61.50 88 ASP A CA 1
ATOM 671 C C . ASP A 1 88 ? 14.290 -5.232 17.514 1.00 61.50 88 ASP A C 1
ATOM 673 O O . ASP A 1 88 ? 14.998 -5.791 16.685 1.00 61.50 88 ASP A O 1
ATOM 677 N N . PHE A 1 89 ? 14.544 -3.976 17.909 1.00 43.53 89 PHE A N 1
ATOM 678 C CA . PHE A 1 89 ? 15.800 -3.272 17.615 1.00 43.53 89 PHE A CA 1
ATOM 679 C C . PHE A 1 89 ? 16.794 -3.398 18.786 1.00 43.53 89 PHE A C 1
ATOM 681 O O . PHE A 1 89 ? 17.075 -2.431 19.499 1.00 43.53 89 PHE A O 1
ATOM 688 N N . GLN A 1 90 ? 17.317 -4.611 18.969 1.00 40.81 90 GLN A N 1
ATOM 689 C CA . GLN A 1 90 ? 18.637 -4.892 19.549 1.00 40.81 90 GLN A CA 1
ATOM 690 C C . GLN A 1 90 ? 19.440 -5.698 18.532 1.00 40.81 90 GLN A C 1
ATOM 692 O O . GLN A 1 90 ? 18.838 -6.591 17.897 1.00 40.81 90 GLN A O 1
#

Sequence (90 aa):
MSVQPVEPGEVPVETVRVARAAFPKGSLAIRVRDELAPLFGDEEFADLFPAWGKPAWPPGRLALVLVLRFVEGPTDRQAAEAVRARGDFQ